Protein AF-A0A835PC07-F1 (afdb_monomer_lite)

Radius of gyration: 23.02 Å; chains: 1; bounding box: 73×35×48 Å

pLDDT: mean 73.51, std 19.9, range [37.88, 93.81]

Structure (mmCIF, N/CA/C/O backbone):
data_AF-A0A835PC07-F1
#
_entry.id   AF-A0A835PC07-F1
#
loop_
_atom_site.group_PDB
_atom_site.id
_atom_site.type_symbol
_atom_site.label_atom_id
_atom_site.label_alt_id
_atom_site.label_comp_id
_atom_site.label_asym_id
_atom_site.label_entity_id
_atom_site.label_seq_id
_atom_site.pdbx_PDB_ins_code
_atom_site.Cartn_x
_atom_site.Cartn_y
_atom_site.Cartn_z
_atom_site.occupancy
_atom_site.B_iso_or_equiv
_atom_site.auth_seq_id
_atom_site.auth_comp_id
_atom_site.auth_asym_id
_atom_site.auth_atom_id
_atom_site.pdbx_PDB_model_num
ATOM 1 N N . MET A 1 1 ? 60.405 -15.966 34.347 1.00 40.84 1 MET A N 1
ATOM 2 C CA . MET A 1 1 ? 59.877 -15.040 33.318 1.00 40.84 1 MET A CA 1
ATOM 3 C C . MET A 1 1 ? 58.368 -15.246 33.234 1.00 40.84 1 MET A C 1
ATOM 5 O O . MET A 1 1 ? 57.965 -16.331 32.864 1.00 40.84 1 MET A O 1
ATOM 9 N N . ALA A 1 2 ? 57.472 -14.398 33.742 1.00 39.00 2 ALA A N 1
ATOM 10 C CA . ALA A 1 2 ? 57.291 -12.963 33.498 1.00 39.00 2 ALA A CA 1
ATOM 11 C C . ALA A 1 2 ? 57.105 -12.621 32.007 1.00 39.00 2 ALA A C 1
ATOM 13 O O . ALA A 1 2 ? 58.071 -12.290 31.332 1.00 39.00 2 ALA A O 1
ATOM 14 N N . ASN A 1 3 ? 55.870 -12.716 31.506 1.00 37.91 3 ASN A N 1
ATOM 15 C CA . ASN A 1 3 ? 55.147 -11.608 30.860 1.00 37.91 3 ASN A CA 1
ATOM 16 C C . ASN A 1 3 ? 53.713 -12.087 30.544 1.00 37.91 3 ASN A C 1
ATOM 18 O O . ASN A 1 3 ? 53.537 -13.147 29.960 1.00 37.91 3 ASN A O 1
ATOM 22 N N . LYS A 1 4 ? 52.650 -11.470 31.084 1.00 49.03 4 LYS A N 1
ATOM 23 C CA . LYS A 1 4 ? 52.041 -10.212 30.599 1.00 49.03 4 LYS A CA 1
ATOM 24 C C . LYS A 1 4 ? 51.687 -10.315 29.101 1.00 49.03 4 LYS A C 1
ATOM 26 O O . LYS A 1 4 ? 52.549 -10.612 28.300 1.00 49.03 4 LYS A O 1
ATOM 31 N N . VAL A 1 5 ? 50.504 -9.966 28.614 1.00 41.97 5 VAL A N 1
ATOM 32 C CA . VAL A 1 5 ? 49.321 -9.377 29.227 1.00 41.97 5 VAL A CA 1
ATOM 33 C C . VAL A 1 5 ? 48.270 -9.260 28.109 1.00 41.97 5 VAL A C 1
ATOM 35 O O . VAL A 1 5 ? 48.626 -9.063 26.954 1.00 41.97 5 VAL A O 1
ATOM 38 N N . LEU A 1 6 ? 47.002 -9.263 28.515 1.00 43.09 6 LEU A N 1
ATOM 39 C CA . LEU A 1 6 ? 45.865 -8.558 27.904 1.00 43.09 6 LEU A CA 1
ATOM 40 C C . LEU A 1 6 ? 45.087 -9.152 26.713 1.00 43.09 6 LEU A C 1
ATOM 42 O O . LEU A 1 6 ? 45.561 -9.237 25.590 1.00 43.09 6 LEU A O 1
ATOM 46 N N . LYS A 1 7 ? 43.779 -9.235 27.018 1.00 44.94 7 LYS A N 1
ATOM 47 C CA . LYS A 1 7 ? 42.608 -8.796 26.233 1.00 44.94 7 LYS A CA 1
ATOM 48 C C . LYS A 1 7 ? 42.282 -9.681 25.025 1.00 44.94 7 LYS A C 1
ATOM 50 O O . LYS A 1 7 ? 42.982 -9.686 24.034 1.00 44.94 7 LYS A O 1
ATOM 55 N N . SER A 1 8 ? 41.165 -10.398 25.019 1.00 47.25 8 SER A N 1
ATOM 56 C CA . SER A 1 8 ? 39.830 -9.815 25.151 1.00 47.25 8 SER A CA 1
ATOM 57 C C . SER A 1 8 ? 38.810 -10.864 25.604 1.00 47.25 8 SER A C 1
ATOM 59 O O . SER A 1 8 ? 38.562 -11.854 24.923 1.00 47.25 8 SER A O 1
ATOM 61 N N . LEU A 1 9 ? 38.202 -10.608 26.761 1.00 41.00 9 LEU A N 1
ATOM 62 C CA . LEU A 1 9 ? 36.889 -11.119 27.140 1.00 41.00 9 LEU A CA 1
ATOM 63 C C . LEU A 1 9 ? 35.832 -10.336 26.354 1.00 41.00 9 LEU A C 1
ATOM 65 O O . LEU A 1 9 ? 35.847 -9.107 26.386 1.00 41.00 9 LEU A O 1
ATOM 69 N N . GLY A 1 10 ? 34.863 -11.013 25.742 1.00 40.00 10 GLY A N 1
ATOM 70 C CA . GLY A 1 10 ? 33.732 -10.320 25.120 1.00 40.00 10 GLY A CA 1
ATOM 71 C C . GLY A 1 10 ? 32.940 -11.190 24.153 1.00 40.00 10 GLY A C 1
ATOM 72 O O . GLY A 1 10 ? 33.004 -10.976 22.958 1.00 40.00 10 GLY A O 1
ATOM 73 N N . LYS A 1 11 ? 32.279 -12.243 24.635 1.00 45.66 11 LYS A N 1
ATOM 74 C CA . LYS A 1 11 ? 30.837 -12.216 24.948 1.00 45.66 11 LYS A CA 1
ATOM 75 C C . LYS A 1 11 ? 29.932 -12.523 23.742 1.00 45.66 11 LYS A C 1
ATOM 77 O O . LYS A 1 11 ? 29.769 -11.693 22.862 1.00 45.66 11 LYS A O 1
ATOM 82 N N . LYS A 1 12 ? 29.187 -13.623 23.931 1.00 45.94 12 LYS A N 1
ATOM 83 C CA . LYS A 1 12 ? 27.827 -13.914 23.438 1.00 45.94 12 LYS A CA 1
ATOM 84 C C . LYS A 1 12 ? 27.802 -14.349 21.969 1.00 45.94 12 LYS A C 1
ATOM 86 O O . LYS A 1 12 ? 27.990 -13.556 21.069 1.00 45.94 12 LYS A O 1
ATOM 91 N N . GLY A 1 13 ? 27.634 -15.634 21.686 1.00 38.94 13 GLY A N 1
ATOM 92 C CA . GLY A 1 13 ? 26.431 -16.373 22.063 1.00 38.94 13 GLY A CA 1
ATOM 93 C C . GLY A 1 13 ? 25.479 -16.296 20.879 1.00 38.94 13 GLY A C 1
ATOM 94 O O . GLY A 1 13 ? 24.533 -15.514 20.903 1.00 38.94 13 GLY A O 1
ATOM 95 N N . SER A 1 14 ? 25.784 -17.058 19.828 1.00 40.03 14 SER A N 1
ATOM 96 C CA . SER A 1 14 ? 24.915 -17.234 18.666 1.00 40.03 14 SER A CA 1
ATOM 97 C C . SER A 1 14 ? 23.706 -18.062 19.090 1.00 40.03 14 SER A C 1
ATOM 99 O O . SER A 1 14 ? 23.658 -19.274 18.914 1.00 40.03 14 SER A O 1
ATOM 101 N N . MET A 1 15 ? 22.752 -17.387 19.724 1.00 40.09 15 MET A N 1
ATOM 102 C CA . MET A 1 15 ? 21.424 -17.890 20.035 1.00 40.09 15 MET A CA 1
ATOM 103 C C . MET A 1 15 ? 20.630 -17.939 18.723 1.00 40.09 15 MET A C 1
ATOM 105 O O . MET A 1 15 ? 19.850 -17.045 18.414 1.00 40.09 15 MET A O 1
ATOM 109 N N . ILE A 1 16 ? 20.890 -18.966 17.914 1.00 48.16 16 ILE A N 1
ATOM 110 C CA . ILE A 1 16 ? 20.048 -19.348 16.777 1.00 48.16 16 ILE A CA 1
ATOM 111 C C . ILE A 1 16 ? 19.047 -20.409 17.229 1.00 48.16 16 ILE A C 1
ATOM 113 O O . ILE A 1 16 ? 19.038 -21.525 16.732 1.00 48.16 16 ILE A O 1
ATOM 117 N N . GLU A 1 17 ? 18.188 -20.063 18.184 1.00 42.34 17 GLU A N 1
ATOM 118 C CA . GLU A 1 17 ? 17.008 -20.869 18.476 1.00 42.34 17 GLU A CA 1
ATOM 119 C C . GLU A 1 17 ? 15.791 -19.980 18.708 1.00 42.34 17 GLU A C 1
ATOM 121 O O . GLU A 1 17 ? 15.794 -19.063 19.526 1.00 42.34 17 GLU A O 1
ATOM 126 N N . GLY A 1 18 ? 14.717 -20.321 17.996 1.00 41.53 18 GLY A N 1
ATOM 127 C CA . GLY A 1 18 ? 13.362 -20.067 18.460 1.00 41.53 18 GLY A CA 1
ATOM 128 C C . GLY A 1 18 ? 12.678 -18.834 17.884 1.00 41.53 18 GLY A C 1
ATOM 129 O O . GLY A 1 18 ? 12.667 -17.776 18.505 1.00 41.53 18 GLY A O 1
ATOM 130 N N . ARG A 1 19 ? 11.959 -19.029 16.769 1.00 44.94 19 ARG A N 1
ATOM 131 C CA . ARG A 1 19 ? 10.542 -18.617 16.630 1.00 44.94 19 ARG A CA 1
ATOM 132 C C . ARG A 1 19 ? 9.904 -19.177 15.352 1.00 44.94 19 ARG A C 1
ATOM 134 O O . ARG A 1 19 ? 9.320 -18.459 14.551 1.00 44.94 19 ARG A O 1
ATOM 141 N N . GLN A 1 20 ? 9.901 -20.502 15.213 1.00 44.97 20 GLN A N 1
ATOM 142 C CA . GLN A 1 20 ? 8.716 -21.143 14.642 1.00 44.97 20 GLN A CA 1
ATOM 143 C C . GLN A 1 20 ? 7.650 -21.125 15.745 1.00 44.97 20 GLN A C 1
ATOM 145 O O . GLN A 1 20 ? 7.674 -21.950 16.650 1.00 44.97 20 GLN A O 1
ATOM 150 N N . SER A 1 21 ? 6.766 -20.125 15.738 1.00 41.25 21 SER A N 1
ATOM 151 C CA . SER A 1 21 ? 5.654 -20.055 16.689 1.00 41.25 21 SER A CA 1
ATOM 152 C C . SER A 1 21 ? 4.330 -19.895 15.953 1.00 41.25 21 SER A C 1
ATOM 154 O O . SER A 1 21 ? 3.987 -18.823 15.463 1.00 41.25 21 SER A O 1
ATOM 156 N N . LYS A 1 22 ? 3.605 -21.018 15.959 1.00 45.12 22 LYS A N 1
ATOM 157 C CA . LYS A 1 22 ? 2.145 -21.150 15.985 1.00 45.12 22 LYS A CA 1
ATOM 158 C C . LYS A 1 22 ? 1.380 -20.856 14.690 1.00 45.12 22 LYS A C 1
ATOM 160 O O . LYS A 1 22 ? 0.931 -19.748 14.405 1.00 45.12 22 LYS A O 1
ATOM 165 N N . ARG A 1 23 ? 1.084 -21.963 13.992 1.00 48.56 23 ARG A N 1
ATOM 166 C CA . ARG A 1 23 ? -0.231 -22.173 13.370 1.00 48.56 23 ARG A CA 1
ATOM 167 C C . ARG A 1 23 ? -1.297 -21.899 14.428 1.00 48.56 23 ARG A C 1
ATOM 169 O O . ARG A 1 23 ? -1.253 -22.536 15.464 1.00 48.56 23 ARG A O 1
ATOM 176 N N . GLU A 1 24 ? -2.220 -20.998 14.129 1.00 41.47 24 GLU A N 1
ATOM 177 C CA . GLU A 1 24 ? -3.588 -20.985 14.659 1.00 41.47 24 GLU A CA 1
ATOM 178 C C . GLU A 1 24 ? -4.432 -20.230 13.628 1.00 41.47 24 GLU A C 1
ATOM 180 O O . GLU A 1 24 ? -4.268 -19.026 13.425 1.00 41.47 24 GLU A O 1
ATOM 185 N N . SER A 1 25 ? -5.273 -20.944 12.884 1.00 38.94 25 SER A N 1
ATOM 186 C CA . SER A 1 25 ? -6.141 -20.394 11.839 1.00 38.94 25 SER A CA 1
ATOM 187 C C . SER A 1 25 ? -7.580 -20.300 12.339 1.00 38.94 25 SER A C 1
ATOM 189 O O . SER A 1 25 ? -8.241 -21.334 12.369 1.00 38.94 25 SER A O 1
ATOM 191 N N . PRO A 1 26 ? -8.137 -19.099 12.589 1.00 43.34 26 PRO A N 1
ATOM 192 C CA . PRO A 1 26 ? -9.580 -18.925 12.510 1.00 43.34 26 PRO A CA 1
ATOM 193 C C . PRO A 1 26 ? -9.974 -18.858 11.025 1.00 43.34 26 PRO A C 1
ATOM 195 O O . PRO A 1 26 ? -9.824 -17.843 10.338 1.00 43.34 26 PRO A O 1
ATOM 198 N N . LYS A 1 27 ? -10.390 -20.015 10.505 1.00 50.09 27 LYS A N 1
ATOM 199 C CA . LYS A 1 27 ? -10.864 -20.253 9.138 1.00 50.09 27 LYS A CA 1
ATOM 200 C C . LYS A 1 27 ? -12.222 -19.562 8.927 1.00 50.09 27 LYS A C 1
ATOM 202 O O . LYS A 1 27 ? -13.242 -20.137 9.262 1.00 50.09 27 LYS A O 1
ATOM 207 N N . ALA A 1 28 ? -12.204 -18.326 8.421 1.00 42.38 28 ALA A N 1
ATOM 208 C CA . ALA A 1 28 ? -13.254 -17.690 7.592 1.00 42.38 28 ALA A CA 1
ATOM 209 C C . ALA A 1 28 ? -12.896 -16.223 7.267 1.00 42.38 28 ALA A C 1
ATOM 211 O O . ALA A 1 28 ? -13.132 -15.759 6.158 1.00 42.38 28 ALA A O 1
ATOM 212 N N . CYS A 1 29 ? -12.210 -15.517 8.176 1.00 37.88 29 CYS A N 1
ATOM 213 C CA . CYS A 1 29 ? -11.765 -14.126 7.963 1.00 37.88 29 CYS A CA 1
ATOM 214 C C . CYS A 1 29 ? -10.290 -14.007 7.526 1.00 37.88 29 CYS A C 1
ATOM 216 O O . CYS A 1 29 ? -9.829 -12.942 7.118 1.00 37.88 29 CYS A O 1
ATOM 218 N N . LYS A 1 30 ? -9.537 -15.116 7.576 1.00 47.56 30 LYS A N 1
ATOM 219 C CA . LYS A 1 30 ? -8.092 -15.162 7.299 1.00 47.56 30 LYS A CA 1
ATOM 220 C C . LYS A 1 30 ? -7.713 -15.209 5.819 1.00 47.56 30 LYS A C 1
ATOM 222 O O . LYS A 1 30 ? -6.546 -15.009 5.512 1.00 47.56 30 LYS A O 1
ATOM 227 N N . LEU A 1 31 ? -8.659 -15.462 4.913 1.00 44.19 31 LEU A N 1
ATOM 228 C CA . LEU A 1 31 ? -8.363 -15.580 3.478 1.00 44.19 31 LEU A CA 1
ATOM 229 C C . LEU A 1 31 ? -7.888 -14.249 2.885 1.00 44.19 31 LEU A C 1
ATOM 231 O O . LEU A 1 31 ? -6.907 -14.219 2.151 1.00 44.19 31 LEU A O 1
ATOM 235 N N . LYS A 1 32 ? -8.524 -13.137 3.278 1.00 49.09 32 LYS A N 1
ATOM 236 C CA . LYS A 1 32 ? -8.102 -11.793 2.862 1.00 49.09 32 LYS A CA 1
ATOM 237 C C . LYS A 1 32 ? -6.795 -11.407 3.555 1.00 49.09 32 LYS A C 1
ATOM 239 O O . LYS A 1 32 ? -5.811 -11.179 2.871 1.00 49.09 32 LYS A O 1
ATOM 244 N N . LEU A 1 33 ? -6.716 -11.461 4.889 1.00 53.44 33 LEU A N 1
ATOM 245 C CA . LEU A 1 33 ? -5.491 -11.076 5.615 1.00 53.44 33 LEU A CA 1
ATOM 246 C C . LEU A 1 33 ? -4.259 -11.947 5.305 1.00 53.44 33 LEU A C 1
ATOM 248 O O . LEU A 1 33 ? -3.139 -11.442 5.326 1.00 53.44 33 LEU A O 1
ATOM 252 N N . GLY A 1 34 ? -4.444 -13.241 5.040 1.00 61.41 34 GLY A N 1
ATOM 253 C CA . GLY A 1 34 ? -3.360 -14.156 4.677 1.00 61.41 34 GLY A CA 1
ATOM 254 C C . GLY A 1 34 ? -2.778 -13.842 3.303 1.00 61.41 34 GLY A C 1
ATOM 255 O O . GLY A 1 34 ? -1.561 -13.856 3.142 1.00 61.41 34 GLY A O 1
ATOM 256 N N . ASN A 1 35 ? -3.634 -13.468 2.349 1.00 66.75 35 ASN A N 1
ATOM 257 C CA . ASN A 1 35 ? -3.193 -13.058 1.022 1.00 66.75 35 ASN A CA 1
ATOM 258 C C . ASN A 1 35 ? -2.498 -11.687 1.056 1.00 66.75 35 ASN A C 1
ATOM 260 O O . ASN A 1 35 ? -1.483 -11.498 0.408 1.00 66.75 35 ASN A O 1
ATOM 264 N N . LEU A 1 36 ? -2.958 -10.751 1.894 1.00 73.25 36 LEU A N 1
ATOM 265 C CA . LEU A 1 36 ? -2.333 -9.424 2.001 1.00 73.25 36 LEU A CA 1
ATOM 266 C C . LEU A 1 36 ? -0.896 -9.462 2.528 1.00 73.25 36 LEU A C 1
ATOM 268 O O . LEU A 1 36 ? -0.037 -8.737 2.035 1.00 73.25 36 LEU A O 1
ATOM 272 N N . LYS A 1 37 ? -0.620 -10.327 3.509 1.00 75.75 37 LYS A N 1
ATOM 273 C CA . LYS A 1 37 ? 0.756 -10.553 3.974 1.00 75.75 37 LYS A CA 1
ATOM 274 C C . LYS A 1 37 ? 1.599 -11.269 2.920 1.00 75.75 37 LYS A C 1
ATOM 276 O O . LYS A 1 37 ? 2.766 -10.934 2.773 1.00 75.75 37 LYS A O 1
ATOM 281 N N . GLY A 1 38 ? 1.004 -12.205 2.177 1.00 79.00 38 GLY A N 1
ATOM 282 C CA . GLY A 1 38 ? 1.647 -12.835 1.023 1.00 79.00 38 GLY A CA 1
ATOM 283 C C . GLY A 1 38 ? 2.003 -11.826 -0.071 1.00 79.00 38 GLY A C 1
ATOM 284 O O . GLY A 1 38 ? 3.113 -11.862 -0.576 1.00 79.00 38 GLY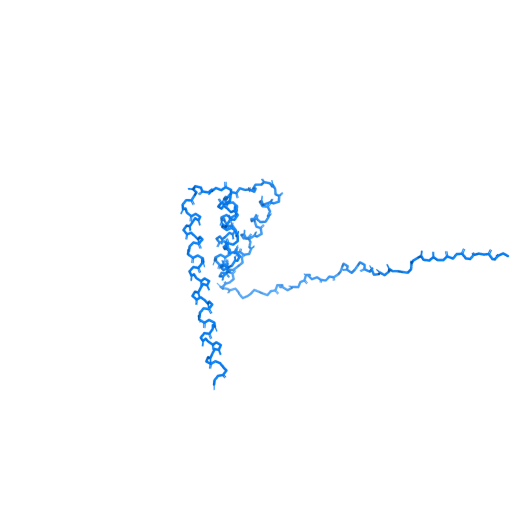 A O 1
ATOM 285 N N . ALA A 1 39 ? 1.114 -10.873 -0.360 1.00 77.00 39 ALA A N 1
ATOM 286 C CA . ALA A 1 39 ? 1.344 -9.808 -1.333 1.00 77.00 39 ALA A CA 1
ATOM 287 C C . ALA A 1 39 ? 2.478 -8.864 -0.910 1.00 77.00 39 ALA A C 1
ATOM 289 O O . ALA A 1 39 ? 3.262 -8.441 -1.751 1.00 77.00 39 ALA A O 1
ATOM 290 N N . LEU A 1 40 ? 2.605 -8.555 0.387 1.00 82.25 40 LEU A N 1
ATOM 291 C CA . LEU A 1 40 ? 3.779 -7.830 0.877 1.00 82.25 40 LEU A CA 1
ATOM 292 C C . LEU A 1 40 ? 5.059 -8.637 0.657 1.00 82.25 40 LEU A C 1
ATOM 294 O O . LEU A 1 40 ? 6.014 -8.099 0.107 1.00 82.25 40 LEU A O 1
ATOM 298 N N . LEU A 1 41 ? 5.048 -9.920 1.018 1.00 82.56 41 LEU A N 1
ATOM 299 C CA . LEU A 1 41 ? 6.202 -10.800 0.849 1.00 82.56 41 LEU A CA 1
ATOM 300 C C . LEU A 1 41 ? 6.633 -10.882 -0.626 1.00 82.56 41 LEU A C 1
ATOM 302 O O . LEU A 1 41 ? 7.807 -10.726 -0.933 1.00 82.56 41 LEU A O 1
ATOM 306 N N . ASP A 1 42 ? 5.672 -11.052 -1.537 1.00 79.38 42 ASP A N 1
ATOM 307 C CA . ASP A 1 42 ? 5.879 -11.068 -2.991 1.00 79.38 42 ASP A CA 1
ATOM 308 C C . ASP A 1 42 ? 6.532 -9.767 -3.480 1.00 79.38 42 ASP A C 1
ATOM 310 O O . ASP A 1 42 ? 7.525 -9.793 -4.204 1.00 79.38 42 ASP A O 1
ATOM 314 N N . THR A 1 43 ? 6.059 -8.616 -2.986 1.00 81.44 43 THR A N 1
ATOM 315 C CA . THR A 1 43 ? 6.691 -7.331 -3.312 1.00 81.44 43 THR A CA 1
ATOM 316 C C . THR A 1 43 ? 8.094 -7.190 -2.723 1.00 81.44 43 THR A C 1
ATOM 318 O O . THR A 1 43 ? 8.930 -6.534 -3.333 1.00 81.44 43 THR A O 1
ATOM 321 N N . GLU A 1 44 ? 8.391 -7.791 -1.568 1.00 83.06 44 GLU A N 1
ATOM 322 C CA . GLU A 1 44 ? 9.744 -7.795 -0.998 1.00 83.06 44 GLU A CA 1
ATOM 323 C C . GLU A 1 44 ? 10.707 -8.650 -1.826 1.00 83.06 44 GLU A C 1
ATOM 325 O O . GLU A 1 44 ? 11.829 -8.214 -2.084 1.00 83.06 44 GLU A O 1
ATOM 330 N N . PHE A 1 45 ? 10.262 -9.813 -2.311 1.00 80.75 45 PHE A N 1
ATOM 331 C CA . PHE A 1 45 ? 11.044 -10.631 -3.240 1.00 80.75 45 PHE A CA 1
ATOM 332 C C . PHE A 1 45 ? 11.296 -9.903 -4.562 1.00 80.75 45 PHE A C 1
ATOM 334 O O . PHE A 1 45 ? 12.442 -9.831 -4.999 1.00 80.75 45 PHE A O 1
ATOM 341 N N . ALA A 1 46 ? 10.273 -9.274 -5.146 1.00 80.75 46 ALA A N 1
ATOM 342 C CA . ALA A 1 46 ? 10.421 -8.493 -6.376 1.00 80.75 46 ALA A CA 1
ATOM 343 C C . ALA A 1 46 ? 11.410 -7.321 -6.220 1.00 80.75 46 ALA A C 1
ATOM 345 O O . ALA A 1 46 ? 12.193 -7.028 -7.123 1.00 80.75 46 ALA A O 1
ATOM 346 N N . LEU A 1 47 ? 11.425 -6.669 -5.050 1.00 80.69 47 LEU A N 1
ATOM 347 C CA . LEU A 1 47 ? 12.416 -5.636 -4.733 1.00 80.69 47 LEU A CA 1
ATOM 348 C C . LEU A 1 47 ? 13.835 -6.206 -4.597 1.00 80.69 47 LEU A C 1
ATOM 350 O O . LEU A 1 47 ? 14.797 -5.503 -4.907 1.00 80.69 47 LEU A O 1
ATOM 354 N N . HIS A 1 48 ? 13.974 -7.449 -4.133 1.00 78.88 48 HIS A N 1
ATOM 355 C CA . HIS A 1 48 ? 15.265 -8.117 -3.978 1.00 78.88 48 HIS A CA 1
ATOM 356 C C . HIS A 1 48 ? 15.838 -8.608 -5.315 1.00 78.88 48 HIS A C 1
ATOM 358 O O . HIS A 1 48 ? 17.039 -8.490 -5.543 1.00 78.88 48 HIS A O 1
ATOM 364 N N . GLU A 1 49 ? 14.985 -9.072 -6.231 1.00 73.94 49 GLU A N 1
ATOM 365 C CA . GLU A 1 49 ? 15.373 -9.519 -7.579 1.00 73.94 49 GLU A CA 1
ATOM 366 C C . GLU A 1 49 ? 15.664 -8.373 -8.567 1.00 73.94 49 GLU A C 1
ATOM 368 O O . GLU A 1 49 ? 15.874 -8.601 -9.753 1.00 73.94 49 GLU A O 1
ATOM 373 N N . SER A 1 50 ? 15.760 -7.130 -8.086 1.00 61.03 50 SER A N 1
ATOM 374 C CA . SER A 1 50 ? 16.014 -5.920 -8.886 1.00 61.03 50 SER A CA 1
ATOM 375 C C . SER A 1 50 ? 14.866 -5.475 -9.807 1.00 61.03 50 SER A C 1
ATOM 377 O O . SER A 1 50 ? 15.042 -4.507 -10.546 1.00 61.03 50 SER A O 1
ATOM 379 N N . ASP A 1 51 ? 13.654 -6.035 -9.685 1.00 65.94 51 ASP A N 1
ATOM 380 C CA . ASP A 1 51 ? 12.432 -5.507 -10.329 1.00 65.94 51 ASP A CA 1
ATOM 381 C C . ASP A 1 51 ? 11.850 -4.313 -9.534 1.00 65.94 51 ASP A C 1
ATOM 383 O O . ASP A 1 51 ? 10.643 -4.145 -9.331 1.00 65.94 51 ASP A O 1
ATOM 387 N N . SER A 1 52 ? 12.754 -3.460 -9.040 1.00 69.31 52 SER A N 1
ATOM 388 C CA . SER A 1 52 ? 12.488 -2.236 -8.283 1.00 69.31 52 SER A CA 1
ATOM 389 C C . SER A 1 52 ? 11.928 -1.150 -9.210 1.00 69.31 52 SER A C 1
ATOM 391 O O . SER A 1 52 ? 12.549 -0.116 -9.457 1.00 69.31 52 SER A O 1
ATOM 393 N N . ASN A 1 53 ? 10.732 -1.391 -9.732 1.00 82.75 53 ASN A N 1
ATOM 394 C CA . ASN A 1 53 ? 9.985 -0.472 -10.575 1.00 82.75 53 ASN A CA 1
ATOM 395 C C . ASN A 1 53 ? 8.836 0.187 -9.788 1.00 82.75 53 ASN A C 1
ATOM 397 O O . ASN A 1 53 ? 8.453 -0.245 -8.695 1.00 82.75 53 ASN A O 1
ATOM 401 N N . ALA A 1 54 ? 8.259 1.254 -10.348 1.00 85.94 54 ALA A N 1
ATOM 402 C CA . ALA A 1 54 ? 7.137 1.954 -9.722 1.00 85.94 54 ALA A CA 1
ATOM 403 C C . ALA A 1 54 ? 5.935 1.030 -9.466 1.00 85.94 54 ALA A C 1
ATOM 405 O O . ALA A 1 54 ? 5.232 1.195 -8.468 1.00 85.94 54 ALA A O 1
ATOM 406 N N . LYS A 1 55 ? 5.731 0.010 -10.311 1.00 85.50 55 LYS A N 1
ATOM 407 C CA . LYS A 1 55 ? 4.630 -0.954 -10.182 1.00 85.50 55 LYS A CA 1
ATOM 408 C C . LYS A 1 55 ? 4.769 -1.819 -8.930 1.00 85.50 55 LYS A C 1
ATOM 410 O O . LYS A 1 55 ? 3.772 -2.021 -8.239 1.00 85.50 55 LYS A O 1
ATOM 415 N N . THR A 1 56 ? 5.972 -2.275 -8.592 1.00 88.31 56 THR A N 1
ATOM 416 C CA . THR A 1 56 ? 6.246 -3.056 -7.378 1.00 88.31 56 THR A CA 1
ATOM 417 C C . THR A 1 56 ? 5.948 -2.233 -6.128 1.00 88.31 56 THR A C 1
ATOM 419 O O . THR A 1 56 ? 5.204 -2.673 -5.249 1.00 88.31 56 THR A O 1
ATOM 422 N N . TYR A 1 57 ? 6.423 -0.985 -6.076 1.00 90.44 57 TYR A N 1
ATOM 423 C CA . TY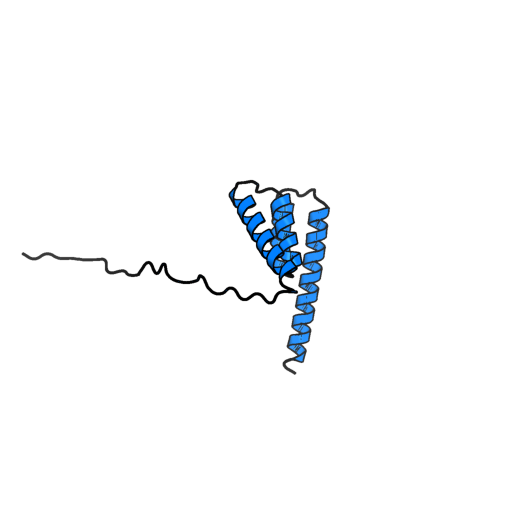R A 1 57 ? 6.113 -0.074 -4.969 1.00 90.44 57 TYR A CA 1
ATOM 424 C C . TYR A 1 57 ? 4.626 0.295 -4.894 1.00 90.44 57 TYR A C 1
ATOM 426 O O . TYR A 1 57 ? 4.076 0.410 -3.796 1.00 90.44 57 TYR A O 1
ATOM 434 N N . TYR A 1 58 ? 3.954 0.432 -6.039 1.00 89.62 58 TYR A N 1
ATOM 435 C CA . TYR A 1 58 ? 2.514 0.658 -6.099 1.00 89.62 58 TYR A CA 1
ATOM 436 C C . TYR A 1 58 ? 1.732 -0.534 -5.533 1.00 89.62 58 TYR A C 1
ATOM 438 O O . TYR A 1 58 ? 0.896 -0.354 -4.648 1.00 89.62 58 TYR A O 1
ATOM 446 N N . ARG A 1 59 ? 2.059 -1.763 -5.951 1.00 87.50 59 ARG A N 1
ATOM 447 C CA . ARG A 1 59 ? 1.457 -2.997 -5.416 1.00 87.50 59 ARG A CA 1
ATOM 448 C C . ARG A 1 59 ? 1.701 -3.145 -3.918 1.00 87.50 59 ARG A C 1
ATOM 450 O O . ARG A 1 59 ? 0.776 -3.480 -3.179 1.00 87.50 59 ARG A O 1
ATOM 457 N N . ARG A 1 60 ? 2.906 -2.810 -3.447 1.00 90.12 60 ARG A N 1
ATOM 458 C CA . ARG A 1 60 ? 3.230 -2.794 -2.015 1.00 90.12 60 ARG A CA 1
ATOM 459 C C . ARG A 1 60 ? 2.367 -1.787 -1.259 1.00 90.12 60 ARG A C 1
ATOM 461 O O . ARG A 1 60 ? 1.815 -2.107 -0.210 1.00 90.12 60 ARG A O 1
ATOM 468 N N . GLY A 1 61 ? 2.191 -0.591 -1.820 1.00 91.31 61 GLY A N 1
ATOM 469 C CA . GLY A 1 61 ? 1.291 0.426 -1.281 1.00 91.31 61 GLY A CA 1
ATOM 470 C C . GLY A 1 61 ? -0.153 -0.066 -1.181 1.00 91.31 61 GLY A C 1
ATOM 471 O O . GLY A 1 61 ? -0.776 0.082 -0.133 1.00 91.31 61 GLY A O 1
ATOM 472 N N . GLN A 1 62 ? -0.664 -0.733 -2.216 1.00 89.38 62 GLN A N 1
ATOM 473 C CA . GLN A 1 62 ? -2.004 -1.328 -2.204 1.00 89.38 62 GLN A CA 1
ATOM 474 C C . GLN A 1 62 ? -2.152 -2.434 -1.150 1.00 89.38 62 GLN A C 1
ATOM 476 O O . GLN A 1 62 ? -3.174 -2.492 -0.463 1.00 89.38 62 GLN A O 1
ATOM 481 N N . ALA A 1 63 ? -1.131 -3.277 -0.973 1.00 88.75 63 ALA A N 1
ATOM 482 C CA . ALA A 1 63 ? -1.121 -4.289 0.080 1.00 88.75 63 ALA A CA 1
ATOM 483 C C . ALA A 1 63 ? -1.201 -3.644 1.476 1.00 88.75 63 ALA A C 1
ATOM 485 O O . ALA A 1 63 ? -2.004 -4.075 2.304 1.00 88.75 63 ALA A O 1
ATOM 486 N N . TYR A 1 64 ? -0.468 -2.552 1.714 1.00 90.75 64 TYR A N 1
ATOM 487 C CA . TYR A 1 64 ? -0.573 -1.774 2.951 1.00 90.75 64 TYR A CA 1
ATOM 488 C C . TYR A 1 64 ? -1.949 -1.111 3.136 1.00 90.75 64 TYR A C 1
ATOM 490 O O . TYR A 1 64 ? -2.519 -1.196 4.225 1.00 90.75 64 TYR A O 1
ATOM 498 N N . VAL A 1 65 ? -2.539 -0.533 2.079 1.00 89.50 65 VAL A N 1
ATOM 499 C CA . VAL A 1 65 ? -3.913 0.012 2.124 1.00 89.50 65 VAL A CA 1
ATOM 500 C C . VAL A 1 65 ? -4.898 -1.064 2.566 1.00 89.50 65 VAL A C 1
ATOM 502 O O . VAL A 1 65 ? -5.753 -0.817 3.418 1.00 89.50 65 VAL A O 1
ATOM 505 N N . ALA A 1 66 ? -4.771 -2.268 2.017 1.00 86.31 66 ALA A N 1
ATOM 506 C CA . ALA A 1 66 ? -5.639 -3.382 2.356 1.00 86.31 66 ALA A CA 1
ATOM 507 C C . ALA A 1 66 ? -5.388 -3.928 3.774 1.00 86.31 66 ALA A C 1
ATOM 509 O O . ALA A 1 66 ? -6.314 -4.433 4.407 1.00 86.31 66 ALA A O 1
ATOM 510 N N . LEU A 1 67 ? -4.171 -3.776 4.309 1.00 84.62 67 LEU A N 1
ATOM 511 C CA . LEU A 1 67 ? -3.846 -4.033 5.719 1.00 84.62 67 LEU A CA 1
ATOM 512 C C . LEU A 1 67 ? -4.315 -2.915 6.662 1.00 84.62 67 LEU A C 1
ATOM 514 O O . LEU A 1 67 ? -4.096 -2.999 7.869 1.00 84.62 67 LEU A O 1
ATOM 518 N N . ASN A 1 68 ? -4.979 -1.888 6.126 1.00 84.94 68 ASN A N 1
ATOM 519 C CA . ASN A 1 68 ? -5.390 -0.684 6.840 1.00 84.94 68 ASN A CA 1
ATOM 520 C C . ASN A 1 68 ? -4.209 0.125 7.419 1.00 84.94 68 ASN A C 1
ATOM 522 O O . ASN A 1 68 ? -4.394 0.977 8.294 1.00 84.94 68 ASN A O 1
ATOM 526 N N . ASP A 1 69 ? -3.002 -0.127 6.910 1.00 87.75 69 ASP A N 1
ATOM 527 C CA . ASP A 1 69 ? -1.783 0.603 7.228 1.00 87.75 69 ASP A CA 1
ATOM 528 C C . ASP A 1 69 ? -1.571 1.699 6.181 1.00 87.75 69 ASP A C 1
ATOM 530 O O . ASP A 1 69 ? -0.889 1.543 5.168 1.00 87.75 69 ASP A O 1
ATOM 534 N N . MET A 1 70 ? -2.227 2.833 6.408 1.00 89.75 70 MET A N 1
ATOM 535 C CA . MET A 1 70 ? -2.165 3.956 5.475 1.00 89.75 70 MET A CA 1
ATOM 536 C C . MET A 1 70 ? -0.794 4.648 5.489 1.00 89.75 70 MET A C 1
ATOM 538 O O . MET A 1 70 ? -0.420 5.259 4.489 1.00 89.75 70 MET A O 1
ATOM 542 N N . ASP A 1 71 ? -0.043 4.549 6.589 1.00 89.69 71 ASP A N 1
ATOM 543 C CA . ASP A 1 71 ? 1.274 5.178 6.728 1.00 89.69 71 ASP A CA 1
ATOM 544 C C . ASP A 1 71 ? 2.319 4.421 5.891 1.00 89.69 71 ASP A C 1
ATOM 546 O O . ASP A 1 71 ? 2.994 5.012 5.038 1.00 89.69 71 ASP A O 1
ATOM 550 N N . GLY A 1 72 ? 2.336 3.085 6.006 1.00 89.50 72 GLY A N 1
ATOM 551 C CA . GLY A 1 72 ? 3.145 2.207 5.155 1.00 89.50 72 GLY A CA 1
ATOM 552 C C . GLY A 1 72 ? 2.772 2.300 3.670 1.00 89.50 72 GLY A C 1
ATOM 553 O O . GLY A 1 72 ? 3.648 2.312 2.791 1.00 89.50 72 GLY A O 1
AT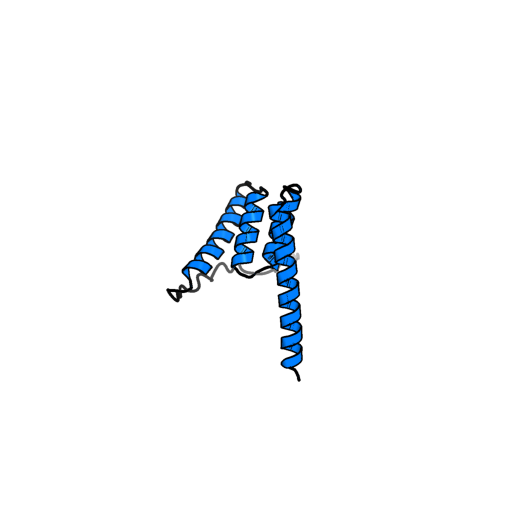OM 554 N N . ALA A 1 73 ? 1.476 2.453 3.376 1.00 92.00 73 ALA A N 1
ATOM 555 C CA . ALA A 1 73 ? 0.991 2.675 2.018 1.00 92.00 73 ALA A CA 1
ATOM 556 C C . ALA A 1 73 ? 1.534 3.977 1.426 1.00 92.00 73 ALA A C 1
ATOM 558 O O . ALA A 1 73 ? 2.084 3.980 0.323 1.00 92.00 73 ALA A O 1
ATOM 559 N N . LEU A 1 74 ? 1.440 5.076 2.180 1.00 93.25 74 LEU A N 1
ATOM 560 C CA . LEU A 1 74 ? 1.915 6.390 1.763 1.00 93.25 74 LEU A CA 1
ATOM 561 C C . LEU A 1 74 ? 3.415 6.381 1.450 1.00 93.25 74 LEU A C 1
ATOM 563 O O . LEU A 1 74 ? 3.829 6.961 0.446 1.00 93.25 74 LEU A O 1
ATOM 567 N N . GLY A 1 75 ? 4.227 5.726 2.284 1.00 92.25 75 GLY A N 1
ATOM 568 C CA . GLY A 1 75 ? 5.665 5.587 2.044 1.00 92.25 75 GLY A CA 1
ATOM 569 C C . GLY A 1 75 ? 5.975 4.825 0.752 1.00 92.25 75 GLY A C 1
ATOM 570 O O . GLY A 1 75 ? 6.829 5.244 -0.028 1.00 92.25 75 GLY A O 1
ATOM 571 N N . SER A 1 76 ? 5.237 3.745 0.488 1.00 92.69 76 SER A N 1
ATOM 572 C CA . SER A 1 76 ? 5.418 2.934 -0.723 1.00 92.69 76 SER A CA 1
ATOM 573 C C . SER A 1 76 ? 4.976 3.686 -1.983 1.00 92.69 76 SER A C 1
ATOM 575 O O . SER A 1 76 ? 5.720 3.730 -2.958 1.00 92.69 76 SER A O 1
ATOM 577 N N . PHE A 1 77 ? 3.831 4.375 -1.949 1.00 93.81 77 PHE A N 1
ATOM 578 C CA . PHE A 1 77 ? 3.383 5.191 -3.079 1.00 93.81 77 PHE A CA 1
ATOM 579 C C . PHE A 1 77 ? 4.295 6.389 -3.354 1.00 93.81 77 PHE A C 1
ATOM 581 O O . PHE A 1 77 ? 4.486 6.742 -4.511 1.00 93.81 77 PHE A O 1
ATOM 588 N N . LYS A 1 78 ? 4.895 7.004 -2.326 1.00 93.56 78 LYS A N 1
ATOM 589 C CA . LYS A 1 78 ? 5.897 8.062 -2.529 1.00 93.56 78 LYS A CA 1
ATOM 590 C C . LYS A 1 78 ? 7.095 7.551 -3.324 1.00 93.56 78 LYS A C 1
ATOM 592 O O . LYS A 1 78 ? 7.439 8.181 -4.313 1.00 93.56 78 LYS A O 1
ATOM 597 N N . LYS A 1 79 ? 7.651 6.392 -2.958 1.00 91.25 79 LYS A N 1
ATOM 598 C CA . LYS A 1 79 ? 8.737 5.771 -3.732 1.00 91.25 79 LYS A CA 1
ATOM 599 C C . LYS A 1 79 ? 8.317 5.429 -5.157 1.00 91.25 79 LYS A C 1
ATOM 601 O O . LYS A 1 79 ? 9.074 5.655 -6.091 1.00 91.25 79 LYS A O 1
ATOM 606 N N . ALA A 1 80 ? 7.094 4.931 -5.335 1.00 91.62 80 ALA A N 1
ATOM 607 C CA . ALA A 1 80 ? 6.546 4.684 -6.665 1.00 91.62 80 ALA A CA 1
ATOM 608 C C . ALA A 1 80 ? 6.474 5.980 -7.499 1.00 91.62 80 ALA A C 1
ATOM 610 O O . ALA A 1 80 ? 6.819 5.969 -8.675 1.00 91.62 80 ALA A O 1
ATOM 611 N N . LEU A 1 81 ? 6.087 7.100 -6.879 1.00 92.44 81 LEU A N 1
ATOM 612 C CA . LEU A 1 81 ? 6.020 8.412 -7.523 1.00 92.44 81 LEU A CA 1
ATOM 613 C C . LEU A 1 81 ? 7.405 9.004 -7.822 1.00 92.44 81 LEU A C 1
ATOM 615 O O . LEU A 1 81 ? 7.552 9.723 -8.801 1.00 92.44 81 LEU A O 1
ATOM 619 N N . GLU A 1 82 ? 8.411 8.733 -6.989 1.00 90.75 82 GLU A N 1
ATOM 620 C CA . GLU A 1 82 ? 9.799 9.137 -7.259 1.00 90.75 82 GLU A CA 1
ATOM 621 C C . GLU A 1 82 ? 10.346 8.453 -8.518 1.00 90.75 82 GLU A C 1
ATOM 623 O O . GLU A 1 82 ? 11.101 9.068 -9.266 1.00 90.75 82 GLU A O 1
ATOM 628 N N . LEU A 1 83 ? 9.930 7.207 -8.771 1.00 88.81 83 LEU A N 1
ATOM 629 C CA . LEU A 1 83 ? 10.292 6.456 -9.974 1.00 88.81 83 LEU A CA 1
ATOM 630 C C . LEU A 1 83 ? 9.455 6.870 -11.192 1.00 88.81 83 LEU A C 1
ATOM 632 O O . LEU A 1 83 ? 10.007 7.054 -12.273 1.00 88.81 83 LEU A O 1
ATOM 636 N N . GLU A 1 84 ? 8.140 7.040 -11.024 1.00 88.62 84 GLU A N 1
ATOM 637 C CA . GLU A 1 84 ? 7.229 7.489 -12.084 1.00 88.62 84 GLU A CA 1
ATOM 638 C C . GLU A 1 84 ? 6.418 8.724 -11.659 1.00 88.62 84 GLU A C 1
ATOM 640 O O . GLU A 1 84 ? 5.241 8.631 -11.292 1.00 88.62 84 GLU A O 1
ATOM 645 N N . PRO A 1 85 ? 7.009 9.930 -11.760 1.00 88.12 85 PRO A N 1
ATOM 646 C CA . PRO A 1 85 ? 6.365 11.170 -11.316 1.00 88.12 85 PRO A CA 1
ATOM 647 C C . PRO A 1 85 ? 5.170 11.583 -12.183 1.00 88.12 85 PRO A C 1
ATOM 649 O O . PRO A 1 85 ? 4.390 12.466 -11.797 1.00 88.12 85 PRO A O 1
ATOM 652 N N . ASN A 1 86 ? 5.019 10.966 -13.355 1.00 90.00 86 ASN A N 1
ATOM 653 C CA . ASN A 1 86 ? 3.944 11.246 -14.299 1.00 90.00 86 ASN A CA 1
ATOM 654 C C . ASN A 1 86 ? 2.709 10.352 -14.098 1.00 90.00 86 ASN A C 1
ATOM 656 O O . ASN A 1 86 ? 1.675 10.587 -14.721 1.00 90.00 86 ASN A O 1
ATOM 660 N N . ASP A 1 87 ? 2.766 9.372 -13.191 1.00 87.06 87 ASP A N 1
ATOM 661 C CA . ASP A 1 87 ? 1.619 8.512 -12.922 1.00 87.06 87 ASP A CA 1
ATOM 662 C C . ASP A 1 87 ? 0.572 9.241 -12.055 1.00 87.06 87 ASP A C 1
ATOM 664 O O . ASP A 1 87 ? 0.741 9.513 -10.858 1.00 87.06 87 ASP A O 1
ATOM 668 N N . GLY A 1 88 ? -0.551 9.590 -12.684 1.00 89.38 88 GLY A N 1
ATOM 669 C CA . GLY A 1 88 ? -1.683 10.233 -12.018 1.00 89.38 88 GLY A CA 1
ATOM 670 C C . GLY A 1 88 ? -2.496 9.297 -11.114 1.00 89.38 88 GLY A C 1
ATOM 671 O O . GLY A 1 88 ? -3.296 9.778 -10.308 1.00 89.38 88 GLY A O 1
ATOM 672 N N . GLY A 1 89 ? -2.335 7.980 -11.238 1.00 89.06 89 GLY A N 1
ATOM 673 C CA . GLY A 1 89 ? -2.914 6.987 -10.335 1.00 89.06 89 GLY A CA 1
ATOM 674 C C . GLY A 1 89 ? -2.220 7.011 -8.975 1.00 89.06 89 GLY A C 1
ATOM 675 O O . GLY A 1 89 ? -2.887 7.163 -7.952 1.00 89.06 89 GLY A O 1
ATOM 676 N N . ILE A 1 90 ? -0.885 6.998 -8.955 1.00 89.00 90 ILE A N 1
ATOM 677 C CA . ILE A 1 90 ? -0.086 7.051 -7.719 1.00 89.00 90 ILE A CA 1
ATOM 678 C C . ILE A 1 90 ? -0.394 8.327 -6.919 1.00 89.00 90 ILE A C 1
ATOM 680 O O . ILE A 1 90 ? -0.611 8.274 -5.706 1.00 89.00 90 ILE A O 1
ATOM 684 N N . LYS A 1 91 ? -0.488 9.485 -7.588 1.00 91.62 91 LYS A N 1
ATOM 685 C CA . LYS A 1 91 ? -0.836 10.764 -6.933 1.00 91.62 91 LYS A CA 1
ATOM 686 C C . LYS A 1 91 ? -2.209 10.719 -6.257 1.00 91.62 91 LYS A C 1
ATOM 688 O O . LYS A 1 91 ? -2.365 11.247 -5.153 1.00 91.62 91 LYS A O 1
ATOM 693 N N . ARG A 1 92 ? -3.193 10.078 -6.897 1.00 92.50 92 ARG A N 1
ATOM 694 C CA . ARG A 1 92 ? -4.540 9.896 -6.337 1.00 92.50 92 ARG A CA 1
ATOM 695 C C . ARG A 1 92 ? -4.514 9.006 -5.097 1.00 92.50 92 ARG A C 1
ATOM 697 O O . ARG A 1 92 ? -5.102 9.384 -4.085 1.00 92.50 92 ARG A O 1
ATOM 704 N N . GLU A 1 93 ? -3.778 7.899 -5.137 1.00 91.44 93 GLU A N 1
ATOM 705 C CA . GLU A 1 93 ? -3.633 7.007 -3.978 1.00 91.44 93 GLU A CA 1
ATOM 706 C C . GLU A 1 93 ? -2.937 7.693 -2.795 1.00 91.44 93 GLU A C 1
ATOM 708 O O . GLU A 1 93 ? -3.374 7.564 -1.652 1.00 91.44 93 GLU A O 1
ATOM 713 N N . ILE A 1 94 ? -1.908 8.509 -3.050 1.00 92.81 94 ILE A N 1
ATOM 714 C CA . ILE A 1 94 ? -1.239 9.320 -2.018 1.00 92.81 94 ILE A CA 1
AT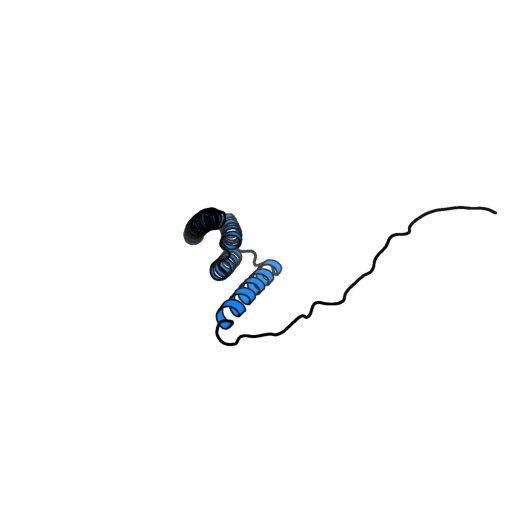OM 715 C C . ILE A 1 94 ? -2.224 10.284 -1.349 1.00 92.81 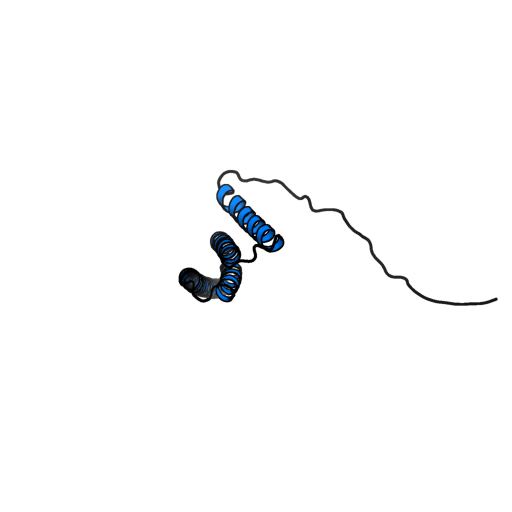94 ILE A C 1
ATOM 717 O O . ILE A 1 94 ? -2.239 10.400 -0.120 1.00 92.81 94 ILE A O 1
ATOM 721 N N . ALA A 1 95 ? -3.039 10.989 -2.137 1.00 93.50 95 ALA A N 1
ATOM 722 C CA . ALA A 1 95 ? -4.034 11.918 -1.609 1.00 93.50 95 ALA A CA 1
ATOM 723 C C . ALA A 1 95 ? -5.094 11.187 -0.766 1.00 93.50 95 ALA A C 1
ATOM 725 O O . ALA A 1 95 ? -5.426 11.634 0.336 1.00 93.50 95 ALA A O 1
ATOM 726 N N . ALA A 1 96 ? -5.569 10.032 -1.241 1.00 91.31 96 ALA A N 1
ATOM 727 C CA . ALA A 1 96 ? -6.523 9.194 -0.522 1.00 91.31 96 ALA A CA 1
ATOM 728 C C . ALA A 1 96 ? -5.944 8.662 0.801 1.00 91.31 96 ALA A C 1
ATOM 730 O O . ALA A 1 96 ? -6.596 8.766 1.844 1.00 91.31 96 ALA A O 1
ATOM 731 N N . ALA A 1 97 ? -4.706 8.158 0.782 1.00 91.06 97 ALA A N 1
ATOM 732 C CA . ALA A 1 97 ? -4.008 7.670 1.968 1.00 91.06 97 ALA A CA 1
ATOM 733 C C . ALA A 1 97 ? -3.827 8.786 3.009 1.00 91.06 97 ALA A C 1
ATOM 735 O O . ALA A 1 97 ? -4.184 8.605 4.172 1.00 91.06 97 ALA A O 1
ATOM 736 N N . ARG A 1 98 ? -3.376 9.980 2.596 1.00 91.38 98 ARG A N 1
ATOM 737 C CA . ARG A 1 98 ? -3.236 11.144 3.494 1.00 91.38 98 ARG A CA 1
ATOM 738 C C . ARG A 1 98 ? -4.555 11.544 4.145 1.00 91.38 98 ARG A C 1
ATOM 740 O O . ARG A 1 98 ? -4.580 11.792 5.349 1.00 91.38 98 ARG A O 1
ATOM 747 N N . LYS A 1 99 ? -5.644 11.584 3.370 1.00 92.44 99 LYS A N 1
ATOM 748 C CA . LYS A 1 99 ? -6.975 11.914 3.893 1.00 92.44 99 LYS A CA 1
ATOM 749 C C . LYS A 1 99 ? -7.405 10.915 4.971 1.00 92.44 99 LYS A C 1
ATOM 751 O O . LYS A 1 99 ? -7.861 11.331 6.030 1.00 92.44 99 LYS A O 1
ATOM 756 N N . LYS A 1 100 ? -7.208 9.614 4.730 1.00 89.62 100 LYS A N 1
ATOM 757 C CA . LYS A 1 100 ? -7.526 8.559 5.707 1.00 89.62 100 LYS A CA 1
ATOM 758 C C . LYS A 1 100 ? -6.663 8.632 6.967 1.00 89.62 100 LYS A C 1
ATOM 760 O O . LYS A 1 100 ? -7.190 8.435 8.055 1.00 89.62 100 LYS A O 1
ATOM 765 N N . ILE A 1 101 ? -5.366 8.930 6.843 1.00 89.62 101 ILE A N 1
ATOM 766 C CA . ILE A 1 101 ? -4.478 9.122 8.006 1.00 89.62 101 ILE A CA 1
ATOM 767 C C . ILE A 1 101 ? -4.964 10.293 8.860 1.00 89.62 101 ILE A C 1
ATOM 769 O O . ILE A 1 101 ? -5.043 10.170 10.079 1.00 89.62 101 ILE A O 1
ATOM 773 N N . PHE A 1 102 ? -5.292 11.424 8.227 1.00 90.00 102 PHE A N 1
ATOM 774 C CA . PHE A 1 102 ? -5.788 12.604 8.930 1.00 90.00 102 PHE A CA 1
ATOM 775 C C . PHE A 1 102 ? -7.088 12.306 9.686 1.00 90.00 102 PHE A C 1
ATOM 777 O O . PHE A 1 102 ? -7.179 12.601 10.874 1.00 90.00 102 PHE A O 1
ATOM 784 N N . ASP A 1 103 ? -8.048 11.664 9.016 1.00 89.12 103 ASP A N 1
ATOM 785 C CA . ASP A 1 103 ? -9.335 11.288 9.604 1.00 89.12 103 ASP A CA 1
ATOM 786 C C . ASP A 1 103 ? -9.166 10.317 10.783 1.00 89.12 103 ASP A C 1
ATOM 788 O O . ASP A 1 103 ? -9.671 10.573 11.875 1.00 89.12 103 ASP A O 1
ATOM 792 N N . LYS A 1 104 ? -8.353 9.262 10.616 1.00 86.12 104 LYS A N 1
ATOM 793 C CA . LYS A 1 104 ? -8.053 8.304 11.690 1.00 86.12 104 LYS A CA 1
ATOM 794 C C . LYS A 1 104 ? -7.421 8.994 12.901 1.00 86.12 104 LYS A C 1
ATOM 796 O O . LYS A 1 104 ? -7.845 8.760 14.028 1.00 86.12 104 LYS A O 1
ATOM 801 N N . ARG A 1 105 ? -6.459 9.891 12.675 1.00 85.44 105 ARG A N 1
ATOM 802 C CA . ARG A 1 105 ? -5.761 10.609 13.749 1.00 85.44 105 ARG A CA 1
ATOM 803 C C . ARG A 1 105 ? -6.675 11.590 14.487 1.00 85.44 105 ARG A C 1
ATOM 805 O O . ARG A 1 105 ? -6.508 11.786 15.689 1.00 85.44 105 ARG A O 1
ATOM 812 N N . ASP A 1 106 ? -7.620 12.219 13.791 1.00 87.62 106 ASP A N 1
ATOM 813 C CA . ASP A 1 106 ? -8.639 13.075 14.409 1.00 87.62 106 ASP A CA 1
ATOM 814 C C . ASP A 1 106 ? -9.614 12.252 15.265 1.00 87.62 106 ASP A C 1
ATOM 816 O O . ASP A 1 106 ? -9.870 12.601 16.419 1.00 87.62 106 ASP A O 1
ATOM 820 N N . GLN A 1 107 ? -10.077 11.10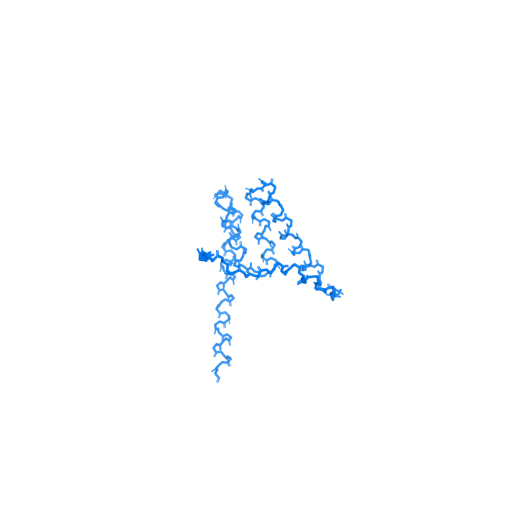8 14.751 1.00 85.25 107 GLN A N 1
ATOM 821 C CA . GLN A 1 107 ? -10.909 10.171 15.508 1.00 85.25 107 GLN A CA 1
ATOM 822 C C . GLN A 1 107 ? -10.194 9.661 16.764 1.00 85.25 107 GLN A C 1
ATOM 824 O O . GLN A 1 107 ? -10.783 9.680 17.842 1.00 85.25 107 GLN A O 1
ATOM 829 N N . GLU A 1 108 ? -8.923 9.265 16.654 1.00 84.12 108 GLU A N 1
ATOM 830 C CA . GLU A 1 108 ? -8.110 8.812 17.789 1.00 84.12 108 GLU A CA 1
ATOM 831 C C . GLU A 1 108 ? -7.961 9.908 18.851 1.00 84.12 108 GLU A C 1
ATOM 833 O O . GLU A 1 108 ? -8.124 9.632 20.037 1.00 84.12 108 GLU A O 1
ATOM 838 N N . LYS A 1 109 ? -7.739 11.168 18.450 1.00 84.69 109 LYS A N 1
ATOM 839 C CA . LYS A 1 109 ? -7.685 12.307 19.384 1.00 84.69 109 LYS A CA 1
ATOM 840 C C . LYS A 1 109 ? -9.013 12.539 20.100 1.00 84.69 109 LYS A C 1
ATOM 842 O O . LYS A 1 109 ? -9.022 12.739 21.313 1.00 84.69 109 LYS A O 1
ATOM 847 N N . ARG A 1 110 ? -10.135 12.508 19.372 1.00 84.94 110 ARG A N 1
ATOM 848 C CA . ARG A 1 110 ? -11.477 12.672 19.959 1.00 84.94 110 ARG A CA 1
ATOM 849 C C . ARG A 1 110 ? -11.828 11.515 20.891 1.00 84.94 110 ARG A C 1
ATOM 851 O O . ARG A 1 110 ? -12.401 11.749 21.951 1.00 84.94 110 ARG A O 1
ATOM 858 N N . ALA A 1 111 ? -11.489 10.286 20.504 1.00 82.12 111 ALA A N 1
ATOM 859 C CA . ALA A 1 111 ? -11.701 9.091 21.312 1.00 82.12 111 ALA A CA 1
ATOM 860 C C . ALA A 1 111 ? -10.865 9.141 22.594 1.00 82.12 111 ALA A C 1
ATOM 862 O O . ALA A 1 111 ? -11.408 8.936 23.673 1.00 82.12 111 ALA A O 1
ATOM 863 N N . PHE A 1 112 ? -9.585 9.509 22.491 1.00 81.12 112 PHE A N 1
ATOM 864 C CA . PHE A 1 112 ? -8.714 9.718 23.645 1.00 81.12 112 PHE A CA 1
ATOM 865 C C . PHE A 1 112 ? -9.285 10.802 24.566 1.00 81.12 112 PHE A C 1
ATOM 867 O O . PHE A 1 112 ? -9.482 10.556 25.746 1.00 81.12 112 PHE A O 1
ATOM 874 N N . SER A 1 113 ? -9.675 11.963 24.032 1.00 85.50 113 SER A N 1
ATOM 875 C CA . SER A 1 113 ? -10.269 13.035 24.843 1.00 85.50 113 SER A CA 1
ATOM 876 C C . SER A 1 113 ? -11.526 12.605 25.611 1.00 85.50 113 SER A C 1
ATOM 878 O O . SER A 1 113 ? -11.738 13.100 26.709 1.00 85.50 113 SER A O 1
ATOM 880 N N . LYS A 1 114 ? -12.348 11.702 25.058 1.00 81.69 114 LYS A N 1
ATOM 881 C CA . LYS A 1 114 ? -13.536 11.150 25.736 1.00 81.69 114 LYS A CA 1
ATOM 882 C C . LYS A 1 114 ? -13.219 10.023 26.722 1.00 81.69 114 LYS A C 1
ATOM 884 O O . LYS A 1 114 ? -14.046 9.727 27.569 1.00 81.69 114 LYS A O 1
ATOM 889 N N . MET A 1 115 ? -12.070 9.365 26.581 1.00 79.56 115 MET A N 1
ATOM 890 C CA . MET A 1 115 ? -11.644 8.252 27.438 1.00 79.56 115 MET A CA 1
ATOM 891 C C . MET A 1 115 ? -11.051 8.737 28.773 1.00 79.56 115 MET A C 1
ATOM 893 O O . MET A 1 115 ? -11.019 7.978 29.736 1.00 79.56 115 MET A O 1
ATOM 897 N N . PHE A 1 116 ? -10.551 9.978 28.816 1.00 74.19 116 PHE A N 1
ATOM 898 C CA . PHE A 1 116 ? -9.885 10.587 29.977 1.00 74.19 116 PHE A CA 1
ATOM 899 C C . PHE A 1 116 ? -10.719 11.690 30.665 1.00 74.19 116 PHE A C 1
ATOM 901 O O . PHE A 1 116 ? -10.176 12.424 31.490 1.00 74.19 116 PHE A O 1
ATOM 908 N N . GLN A 1 117 ? -12.006 11.817 30.322 1.00 61.19 117 GLN A N 1
ATOM 909 C CA . GLN A 1 117 ? -12.981 12.706 30.968 1.00 61.19 117 GLN A CA 1
ATOM 910 C C . GLN A 1 117 ? -13.953 11.880 31.809 1.00 61.19 117 GLN A C 1
ATOM 912 O O . GLN A 1 117 ? -14.295 12.348 32.916 1.00 61.19 117 GLN A O 1
#

InterPro domains:
  IPR011990 Tetratricopeptide-like helical domain superfamily [G3DSA:1.25.40.10] (25-117)
  IPR011990 Tetratricopeptide-like helical domain superfamily [SSF48452] (28-110)
  IPR019734 Tetratricopeptide repeat [PF00515] (54-87)
  IPR019734 Tetratricopeptide repeat [PS50005] (54-87)
  IPR019734 Tetratricopeptide repeat [SM00028] (54-87)
  IPR039663 AIP/AIPL1/TTC9 [PTHR11242] (28-117)

Foldseek 3Di:
DDDDDDDDDDDDDPPPDDDPDDDDDPPDPVPQVVVLVVQLVVLVVCVVVVVQALVSLQSNLVSCVSVVNLVSSLVSLVSSCVRPVPDPVSVVSNVVSVVSVVVVVVVVVVVVVVVVD

Sequence (117 aa):
MANKVLKSLGKKGSMIEGRQSKRESPKACKLKLGNLKGALLDTEFALHESDSNAKTYYRRGQAYVALNDMDGALGSFKKALELEPNDGGIKREIAAARKKIFDKRDQEKRAFSKMFQ

Organism: Vanilla planifolia (NCBI:txid51239)

Secondary structure (DSSP, 8-state):
--------------------------TTTHHHHHHHHHHHHHHHHHHHTT---HHHHHHHHHHHHHTT-HHHHHHHHHHHHHH-TT-HHHHHHHHHHHHHHHHHHHHHHHHHHHH--